Protein AF-D4BPT3-F1 (afdb_monomer_lite)

Radius of gyration: 14.04 Å; chains: 1; bounding box: 28×32×43 Å

Foldseek 3Di:
DDPVCVQQFDDPVQVVLVQLVQVVVCVVVVHDRDDQDRVNRSLQAAPVPGGDDDFDDDPVGHGSHHNVGHDDDPVVVVVSVVVPVVVPD

Secondary structure (DSSP, 8-state):
--GGGGGGS--HHHHHHHHHHHHHHHHHTTSPPPP--HHHHHHTB-TTT--SS---B-TTS-BSS-TTT-B--HHHHHHHHHTTGGG--

Structure (mmCIF, N/CA/C/O backbone):
data_AF-D4BPT3-F1
#
_entry.id   AF-D4BPT3-F1
#
loop_
_atom_site.group_PDB
_atom_site.id
_atom_site.type_symbol
_atom_site.label_atom_id
_atom_site.label_alt_id
_atom_site.label_comp_id
_atom_site.label_asym_id
_atom_site.label_entity_id
_atom_site.label_seq_id
_atom_site.pdbx_PDB_ins_code
_atom_site.Cartn_x
_atom_site.Cartn_y
_atom_site.Cartn_z
_atom_site.occupancy
_atom_site.B_iso_or_equiv
_atom_site.auth_seq_id
_atom_site.auth_comp_id
_atom_site.auth_asym_id
_atom_site.auth_atom_id
_atom_site.pdbx_PDB_model_num
ATOM 1 N N . MET A 1 1 ? 5.909 -17.576 4.502 1.00 58.19 1 MET A N 1
ATOM 2 C CA . MET A 1 1 ? 6.006 -16.586 3.412 1.00 58.19 1 MET A CA 1
ATOM 3 C C . MET A 1 1 ? 6.959 -17.103 2.346 1.00 58.19 1 MET A C 1
ATOM 5 O O . MET A 1 1 ? 8.033 -17.573 2.702 1.00 58.19 1 MET A O 1
ATOM 9 N N . HIS A 1 2 ? 6.565 -17.080 1.073 1.00 67.94 2 HIS A N 1
ATOM 10 C CA . HIS A 1 2 ? 7.416 -17.539 -0.027 1.00 67.94 2 HIS A CA 1
ATOM 11 C C . HIS A 1 2 ? 8.520 -16.504 -0.285 1.00 67.94 2 HIS A C 1
ATOM 13 O O . HIS A 1 2 ? 8.218 -15.329 -0.477 1.00 67.94 2 HIS A O 1
ATOM 19 N N . ARG A 1 3 ? 9.794 -16.926 -0.280 1.00 78.31 3 ARG A N 1
ATOM 20 C CA . ARG A 1 3 ? 10.963 -16.027 -0.411 1.00 78.31 3 ARG A CA 1
ATOM 21 C C . ARG A 1 3 ? 10.967 -15.183 -1.693 1.00 78.31 3 ARG A C 1
ATOM 23 O O . ARG A 1 3 ? 11.636 -14.164 -1.741 1.00 78.31 3 ARG A O 1
ATOM 30 N N . ILE A 1 4 ? 10.191 -15.588 -2.693 1.00 83.81 4 ILE A N 1
ATOM 31 C CA . ILE A 1 4 ? 10.104 -14.957 -4.014 1.00 83.81 4 ILE A CA 1
ATOM 32 C C . ILE A 1 4 ? 9.618 -13.498 -3.996 1.00 83.81 4 ILE A C 1
ATOM 34 O O . ILE A 1 4 ? 9.869 -12.780 -4.953 1.00 83.81 4 ILE A O 1
ATOM 38 N N . PHE A 1 5 ? 8.940 -13.050 -2.932 1.00 85.50 5 PHE A N 1
ATOM 39 C CA . PHE A 1 5 ? 8.401 -11.685 -2.840 1.00 85.50 5 PHE A CA 1
ATOM 40 C C . PHE A 1 5 ? 9.171 -10.775 -1.879 1.00 85.50 5 PHE A C 1
ATOM 42 O O . PHE A 1 5 ? 8.733 -9.651 -1.648 1.00 85.50 5 PHE A O 1
ATOM 49 N N . GLN A 1 6 ? 10.275 -11.239 -1.280 1.00 86.06 6 GLN A N 1
ATOM 50 C CA . GLN A 1 6 ? 10.934 -10.485 -0.206 1.00 86.06 6 GLN A CA 1
ATOM 51 C C . GLN A 1 6 ? 11.457 -9.123 -0.649 1.00 86.06 6 GLN A C 1
ATOM 53 O O . GLN A 1 6 ? 11.325 -8.172 0.112 1.00 86.06 6 GLN A O 1
ATOM 58 N N . ASP A 1 7 ? 11.961 -9.005 -1.874 1.00 86.88 7 ASP A N 1
ATOM 59 C CA . ASP A 1 7 ? 12.480 -7.728 -2.374 1.00 86.88 7 ASP A CA 1
ATOM 60 C C . ASP A 1 7 ? 11.369 -6.680 -2.555 1.00 86.88 7 ASP A C 1
ATOM 62 O O . ASP A 1 7 ? 11.636 -5.484 -2.527 1.00 86.88 7 ASP A O 1
ATOM 66 N N . CYS A 1 8 ? 10.118 -7.131 -2.702 1.00 87.81 8 CYS A N 1
ATOM 67 C CA . CYS A 1 8 ? 8.939 -6.291 -2.915 1.00 87.81 8 CYS A CA 1
ATOM 68 C C . CYS A 1 8 ? 8.098 -6.082 -1.649 1.00 87.81 8 CYS A C 1
ATOM 70 O O . CYS A 1 8 ? 7.079 -5.387 -1.702 1.00 87.81 8 CYS A O 1
ATOM 72 N N . MET A 1 9 ? 8.496 -6.699 -0.535 1.00 89.19 9 MET A N 1
ATOM 73 C CA . MET A 1 9 ? 7.864 -6.535 0.769 1.00 89.19 9 MET A CA 1
ATOM 74 C C . MET A 1 9 ? 8.263 -5.217 1.425 1.00 89.19 9 MET A C 1
ATO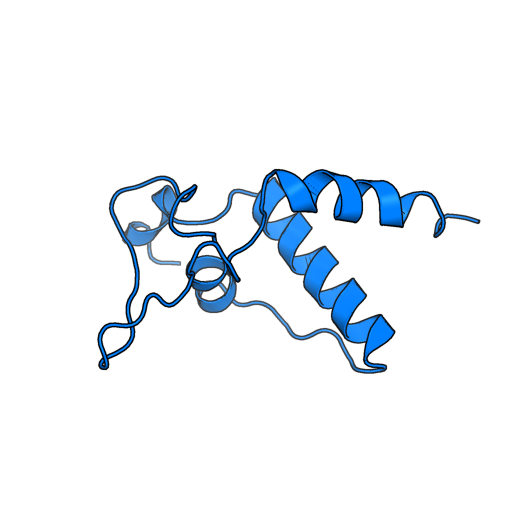M 76 O O . MET A 1 9 ? 9.404 -4.783 1.265 1.00 89.19 9 MET A O 1
ATOM 80 N N . PRO A 1 10 ? 7.381 -4.608 2.239 1.00 88.56 10 PRO A N 1
ATOM 81 C CA . PRO A 1 10 ? 7.825 -3.558 3.132 1.00 88.56 10 PRO A CA 1
ATOM 82 C C . PRO A 1 10 ? 8.793 -4.151 4.160 1.00 88.56 10 PRO A C 1
ATOM 84 O O . PRO A 1 10 ? 8.599 -5.259 4.671 1.00 88.56 10 PRO A O 1
ATOM 87 N N . ASP A 1 11 ? 9.823 -3.386 4.503 1.00 88.19 11 ASP A N 1
ATOM 88 C CA . ASP A 1 11 ? 10.706 -3.734 5.607 1.00 88.19 11 ASP A CA 1
ATOM 89 C C . ASP A 1 11 ? 9.973 -3.659 6.965 1.00 88.19 11 ASP A C 1
ATOM 91 O O . ASP A 1 11 ? 8.777 -3.357 7.076 1.00 88.19 11 ASP A O 1
ATOM 95 N N . ARG A 1 12 ? 10.701 -3.936 8.051 1.00 87.25 12 ARG A N 1
ATOM 96 C CA . ARG A 1 12 ? 10.134 -3.911 9.406 1.00 87.25 12 ARG A CA 1
ATOM 97 C C . ARG A 1 12 ? 9.548 -2.543 9.768 1.00 87.25 12 ARG A C 1
ATOM 99 O O . ARG A 1 12 ? 8.551 -2.486 10.490 1.00 87.25 12 ARG A O 1
ATOM 106 N N . TRP A 1 13 ? 10.165 -1.452 9.321 1.00 87.44 13 TRP A N 1
ATOM 107 C CA . TRP A 1 13 ? 9.689 -0.108 9.624 1.00 87.44 13 TRP A CA 1
ATOM 108 C C . TRP A 1 13 ? 8.423 0.218 8.825 1.00 87.44 13 TRP A C 1
ATOM 110 O O . TRP A 1 13 ? 7.426 0.620 9.430 1.00 87.44 13 TRP A O 1
ATOM 120 N N . GLY A 1 14 ? 8.410 -0.075 7.522 1.00 85.62 14 GLY A N 1
ATOM 121 C CA . GLY A 1 14 ? 7.243 0.057 6.651 1.00 85.62 14 GLY A CA 1
ATOM 122 C C . GLY A 1 14 ? 6.048 -0.74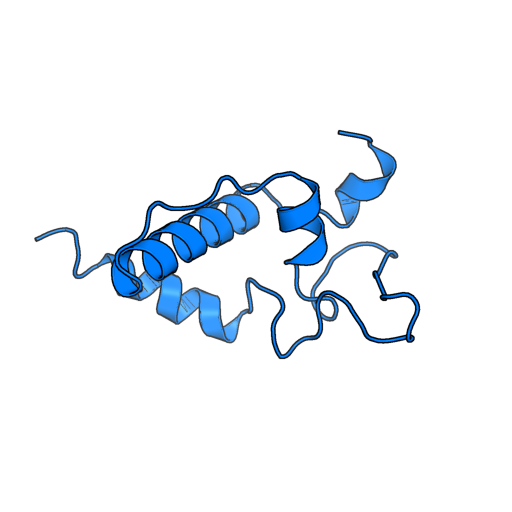7 7.161 1.00 85.62 14 GLY A C 1
ATOM 123 O O . GLY A 1 14 ? 4.960 -0.195 7.323 1.00 85.62 14 GLY A O 1
ATOM 124 N N . ARG A 1 15 ? 6.256 -2.011 7.555 1.00 89.88 15 ARG A N 1
ATOM 125 C CA . ARG A 1 15 ? 5.202 -2.839 8.162 1.00 89.88 15 ARG A CA 1
ATOM 126 C C . ARG A 1 15 ? 4.609 -2.192 9.411 1.00 89.88 15 ARG A C 1
ATOM 128 O O . ARG A 1 15 ? 3.391 -2.131 9.561 1.00 89.88 15 ARG A O 1
ATOM 135 N N . ASN A 1 16 ? 5.459 -1.708 10.315 1.00 88.38 16 ASN A N 1
ATOM 136 C CA . ASN A 1 16 ? 4.991 -1.066 11.540 1.00 88.38 16 ASN A CA 1
ATOM 137 C C . ASN A 1 16 ? 4.194 0.208 11.242 1.00 88.38 16 ASN A C 1
ATOM 139 O O . ASN A 1 16 ? 3.223 0.498 11.935 1.00 88.38 16 ASN A O 1
ATOM 143 N N . LEU A 1 17 ? 4.590 0.977 10.228 1.00 85.50 17 LEU A N 1
ATOM 144 C CA . LEU A 1 17 ? 3.865 2.174 9.817 1.00 85.50 17 LEU A CA 1
ATOM 145 C C . LEU A 1 17 ? 2.473 1.833 9.266 1.00 85.50 17 LEU A C 1
ATOM 147 O O . LEU A 1 17 ? 1.506 2.506 9.607 1.00 85.50 17 LEU A O 1
ATOM 151 N N . MET A 1 18 ? 2.353 0.754 8.494 1.00 87.56 18 MET A N 1
ATOM 152 C CA . MET A 1 18 ? 1.076 0.284 7.944 1.00 87.56 18 MET A CA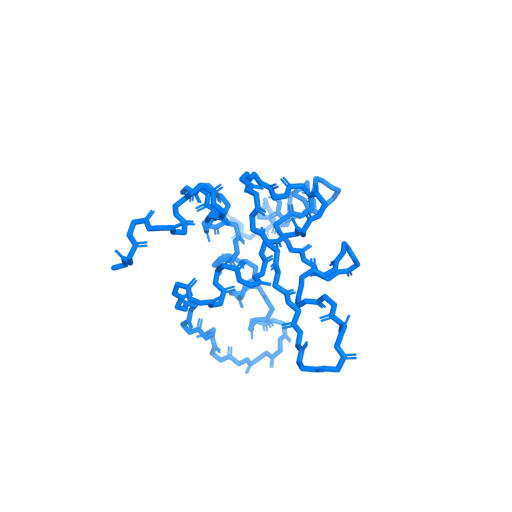 1
ATOM 153 C C . MET A 1 18 ? 0.142 -0.274 9.022 1.00 87.56 18 MET A C 1
ATOM 155 O O . MET A 1 18 ? -1.049 0.018 9.019 1.00 87.56 18 MET A O 1
ATOM 159 N N . LEU A 1 19 ? 0.673 -1.024 9.992 1.00 89.31 19 LEU A N 1
ATOM 160 C CA . LEU A 1 19 ? -0.115 -1.484 11.140 1.00 89.31 19 LEU A CA 1
ATOM 161 C C . LEU A 1 19 ? -0.636 -0.304 11.968 1.00 89.31 19 LEU A C 1
ATOM 163 O O . LEU A 1 19 ? -1.794 -0.290 12.373 1.00 89.31 19 LEU A O 1
ATOM 167 N N . ARG A 1 20 ? 0.203 0.713 12.196 1.00 86.38 20 ARG A N 1
ATOM 168 C CA . ARG A 1 20 ? -0.228 1.939 12.883 1.00 86.38 20 ARG A CA 1
ATOM 169 C C . ARG A 1 20 ? -1.292 2.689 12.098 1.00 86.38 20 ARG A C 1
ATOM 171 O O . ARG A 1 20 ? -2.244 3.159 12.707 1.00 86.38 20 ARG A O 1
ATOM 178 N N . ALA A 1 21 ? -1.134 2.776 10.780 1.00 84.81 21 ALA A N 1
ATOM 179 C CA . ALA A 1 21 ? -2.118 3.390 9.905 1.00 84.81 21 ALA A CA 1
ATOM 180 C C . ALA A 1 21 ? -3.494 2.746 10.071 1.00 84.81 21 ALA A C 1
ATOM 182 O O . ALA A 1 21 ? -4.450 3.430 10.405 1.00 84.81 21 ALA A O 1
ATOM 183 N N . GLU A 1 22 ? -3.551 1.422 9.970 1.00 90.25 22 GLU A N 1
ATOM 184 C CA . GLU A 1 22 ? -4.778 0.656 10.169 1.00 90.25 22 GLU A CA 1
ATOM 185 C C . GLU A 1 22 ? -5.389 0.878 11.563 1.00 90.25 22 GLU A C 1
ATOM 187 O O . GLU A 1 22 ? -6.602 1.011 11.691 1.00 90.25 22 GLU A O 1
ATOM 192 N N . HIS A 1 23 ? -4.571 0.968 12.616 1.00 89.31 23 HIS A N 1
ATOM 193 C CA . HIS A 1 23 ? -5.063 1.290 13.958 1.00 89.31 23 HIS A CA 1
ATOM 194 C C . HIS A 1 23 ? -5.646 2.703 14.068 1.00 89.31 23 HIS A C 1
ATOM 196 O O . HIS A 1 23 ? -6.622 2.895 14.793 1.00 89.31 23 HIS A O 1
ATOM 202 N N . GLN A 1 24 ? -5.046 3.687 13.398 1.00 85.81 24 GLN A N 1
ATOM 203 C CA . GLN A 1 24 ? -5.551 5.061 13.370 1.00 85.81 24 GLN A CA 1
ATOM 204 C C . GLN A 1 24 ? -6.878 5.129 12.614 1.00 85.81 24 GLN A C 1
ATOM 206 O O . GLN A 1 24 ? -7.853 5.647 13.156 1.00 85.81 24 GLN A O 1
ATOM 211 N N . ASP A 1 25 ? -6.925 4.538 11.421 1.00 85.88 25 ASP A N 1
ATOM 212 C CA . ASP A 1 25 ? -8.113 4.510 10.568 1.00 85.88 25 ASP A CA 1
ATOM 213 C C . ASP A 1 25 ? -9.260 3.759 11.273 1.00 85.88 25 ASP A C 1
ATOM 215 O O . ASP A 1 25 ? -10.394 4.222 11.325 1.00 85.88 25 ASP A O 1
ATOM 219 N N . ALA A 1 26 ? -8.965 2.644 11.947 1.00 91.69 26 ALA A N 1
ATOM 220 C CA . ALA A 1 26 ? -9.963 1.919 12.728 1.00 91.69 26 ALA A CA 1
ATOM 221 C C . ALA A 1 26 ? -10.525 2.737 13.902 1.00 91.69 26 ALA A C 1
ATOM 223 O O . ALA A 1 26 ? -11.719 2.661 14.194 1.00 91.69 26 ALA A O 1
ATOM 224 N N . ARG A 1 27 ? -9.682 3.534 14.573 1.00 90.44 27 ARG A N 1
ATOM 225 C CA . ARG A 1 27 ? -10.120 4.423 15.658 1.00 90.44 27 ARG A CA 1
ATOM 226 C C . ARG A 1 27 ? -11.026 5.538 15.143 1.00 90.44 27 ARG A C 1
ATOM 228 O O . ARG A 1 27 ? -12.065 5.768 15.753 1.00 90.44 27 ARG A O 1
ATOM 235 N N . SER A 1 28 ? -10.659 6.213 14.051 1.00 89.50 28 SER A N 1
ATOM 236 C CA . SER A 1 28 ? -11.489 7.284 13.475 1.00 89.50 28 SER A CA 1
ATOM 237 C C . SER A 1 28 ? -12.833 6.747 12.972 1.00 89.50 28 SER A C 1
ATOM 239 O O . SER A 1 28 ? -13.873 7.377 13.163 1.00 89.50 28 SER A O 1
ATOM 241 N N . GLU A 1 29 ? -12.834 5.533 12.424 1.00 94.69 29 GLU A N 1
ATOM 242 C CA . GLU A 1 29 ? -14.024 4.838 11.931 1.00 94.69 29 GL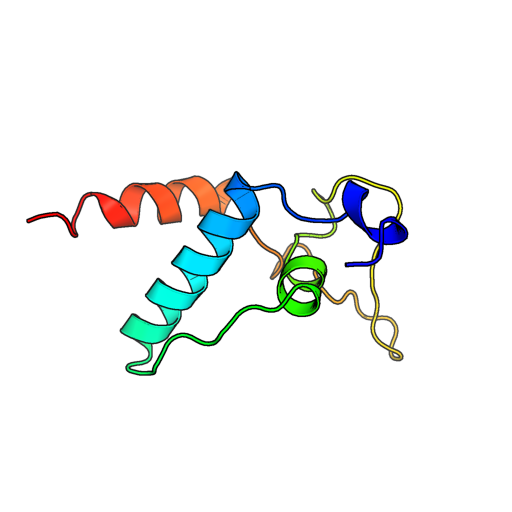U A CA 1
ATOM 243 C C . GLU A 1 29 ? -14.805 4.082 13.026 1.00 94.69 29 GLU A C 1
ATOM 245 O O . GLU A 1 29 ? -15.799 3.426 12.723 1.00 94.69 29 GLU A O 1
ATOM 250 N N . HIS A 1 30 ? -14.397 4.169 14.300 1.00 95.31 30 HIS A N 1
ATOM 251 C CA . HIS A 1 30 ? -15.037 3.486 15.438 1.00 95.31 30 HIS A CA 1
ATOM 252 C C . HIS A 1 30 ? -15.198 1.966 15.246 1.00 95.31 30 HIS A C 1
ATOM 254 O O . HIS A 1 30 ? -16.179 1.358 15.681 1.00 95.31 30 HIS A O 1
ATOM 260 N N . ARG A 1 31 ? -14.210 1.333 14.611 1.00 96.94 31 ARG A N 1
ATOM 261 C CA . ARG A 1 31 ? -14.170 -0.110 14.354 1.00 96.94 31 ARG A CA 1
ATOM 262 C C . ARG A 1 31 ? -12.944 -0.760 14.985 1.00 96.94 31 ARG A C 1
ATOM 264 O O . ARG A 1 31 ? -11.988 -0.108 15.399 1.00 96.94 31 ARG A O 1
ATOM 271 N N . THR A 1 32 ? -12.947 -2.087 15.046 1.00 95.25 32 THR A N 1
ATOM 272 C CA . THR A 1 32 ? -11.744 -2.845 15.404 1.00 95.25 32 THR A CA 1
ATOM 273 C C . THR A 1 32 ? -10.747 -2.813 14.243 1.00 95.25 32 THR A C 1
ATOM 275 O O . THR A 1 32 ? -11.133 -2.945 13.078 1.00 95.25 32 THR A O 1
ATOM 278 N N . ALA A 1 33 ? -9.463 -2.638 14.560 1.00 93.25 33 ALA A N 1
ATOM 279 C CA . ALA A 1 33 ? -8.388 -2.710 13.574 1.00 93.25 33 ALA A CA 1
ATOM 280 C C . ALA A 1 33 ? -8.337 -4.103 12.941 1.00 93.25 33 ALA A C 1
ATOM 282 O O . ALA A 1 33 ? -8.392 -5.117 13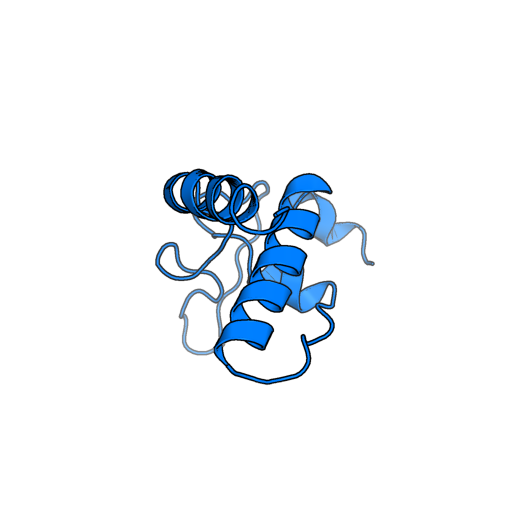.645 1.00 93.25 33 ALA A O 1
ATOM 283 N N . ARG A 1 34 ? -8.236 -4.158 11.612 1.00 94.06 34 ARG A N 1
ATOM 284 C CA . ARG A 1 34 ? -8.138 -5.429 10.895 1.00 94.06 34 ARG A CA 1
ATOM 285 C C . ARG A 1 34 ? -6.735 -6.011 11.046 1.00 94.06 34 ARG A C 1
ATOM 287 O O . ARG A 1 34 ? -5.748 -5.292 11.191 1.00 94.06 34 ARG A O 1
ATOM 294 N N . THR A 1 35 ? -6.635 -7.333 10.963 1.00 93.50 35 THR A N 1
ATOM 295 C CA . THR A 1 35 ? -5.326 -7.987 10.861 1.00 93.50 35 THR A CA 1
ATOM 296 C C . THR A 1 35 ? -4.799 -7.811 9.440 1.00 93.50 35 THR A C 1
ATOM 298 O O . THR A 1 35 ? -5.472 -8.213 8.496 1.00 93.50 35 THR A O 1
ATOM 301 N N . LEU A 1 36 ? -3.610 -7.222 9.288 1.00 91.69 36 LEU A N 1
ATOM 302 C CA . LEU A 1 36 ? -2.923 -7.142 7.996 1.00 91.69 36 LEU A CA 1
ATOM 303 C C . LEU A 1 36 ? -2.112 -8.419 7.766 1.00 91.69 36 LEU A C 1
ATOM 305 O O . LEU A 1 36 ? -1.148 -8.691 8.491 1.00 91.69 36 LEU A O 1
ATOM 309 N N . PHE A 1 37 ? -2.491 -9.197 6.756 1.00 91.88 37 PHE A N 1
ATOM 310 C CA . PHE A 1 37 ? -1.736 -10.366 6.323 1.00 91.88 37 PHE A CA 1
ATOM 311 C C . PHE A 1 37 ? -0.617 -9.970 5.348 1.00 91.88 37 PHE A C 1
ATOM 313 O O . PHE A 1 37 ? -0.540 -8.842 4.868 1.00 91.88 37 PHE A O 1
ATOM 320 N N . GLU A 1 38 ? 0.269 -10.914 5.021 1.00 89.69 38 GLU A N 1
ATOM 321 C CA . GLU A 1 38 ? 1.385 -10.665 4.092 1.00 89.69 38 GLU A CA 1
ATOM 322 C C . GLU A 1 38 ? 0.922 -10.159 2.717 1.00 89.69 38 GLU A C 1
ATOM 324 O O . GLU A 1 38 ? 1.597 -9.336 2.107 1.00 89.69 38 GLU A O 1
ATOM 329 N N . GLY A 1 39 ? -0.238 -10.620 2.235 1.00 88.88 39 GLY A N 1
ATOM 330 C CA . GLY A 1 39 ? -0.830 -10.132 0.987 1.00 88.88 39 GLY A CA 1
ATOM 331 C C . GLY A 1 39 ? -1.263 -8.669 1.078 1.00 88.88 39 GLY A C 1
ATOM 332 O O . GLY A 1 39 ? -0.930 -7.889 0.191 1.00 88.88 39 GLY A O 1
ATOM 333 N N . ASP A 1 40 ? -1.922 -8.275 2.175 1.00 89.19 40 ASP A N 1
ATOM 334 C CA . ASP A 1 40 ? -2.294 -6.875 2.416 1.00 89.19 40 ASP A CA 1
ATOM 335 C C . ASP A 1 40 ? -1.061 -5.977 2.416 1.00 89.19 40 ASP A C 1
ATOM 337 O O . ASP A 1 40 ? -1.060 -4.907 1.815 1.00 89.19 40 ASP A O 1
ATOM 341 N N . LEU A 1 41 ? 0.008 -6.431 3.070 1.00 87.62 41 LEU A N 1
ATOM 342 C CA . LEU A 1 41 ? 1.253 -5.684 3.155 1.00 87.62 41 LEU A CA 1
ATOM 343 C C . LEU A 1 41 ? 1.950 -5.592 1.801 1.00 87.62 41 LEU A C 1
ATOM 345 O O . LEU A 1 41 ? 2.414 -4.513 1.45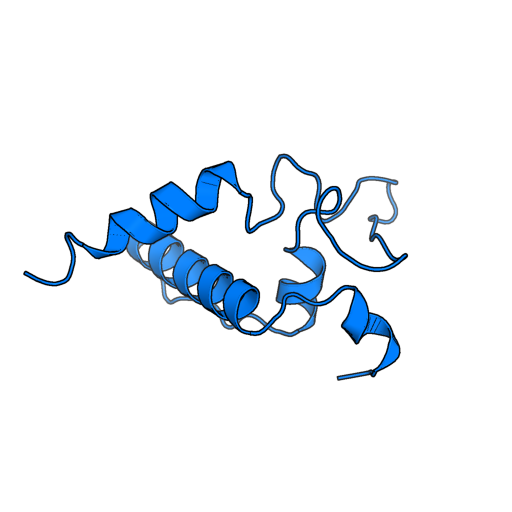7 1.00 87.62 41 LEU A O 1
ATOM 349 N N . LEU A 1 42 ? 1.968 -6.668 1.007 1.00 88.38 42 LEU A N 1
ATOM 350 C CA . LEU A 1 42 ? 2.491 -6.636 -0.361 1.00 88.38 42 LEU A CA 1
ATOM 351 C C . LEU A 1 42 ? 1.763 -5.596 -1.203 1.00 88.38 42 LEU A C 1
ATOM 353 O O . LEU A 1 42 ? 2.398 -4.751 -1.826 1.00 88.38 42 LEU A O 1
ATOM 357 N N . LEU A 1 43 ? 0.436 -5.673 -1.222 1.00 87.69 43 LEU A N 1
ATOM 358 C CA . LEU A 1 43 ? -0.413 -4.889 -2.113 1.00 87.69 43 LEU A CA 1
ATOM 359 C C . LEU A 1 43 ? -0.605 -3.450 -1.643 1.00 87.69 43 LEU A C 1
ATOM 361 O O . LEU A 1 43 ? -1.094 -2.627 -2.396 1.00 87.69 43 LEU A O 1
ATOM 365 N N . SER A 1 44 ? -0.203 -3.129 -0.419 1.00 84.69 44 SER A N 1
ATOM 366 C CA . SER A 1 44 ? -0.315 -1.771 0.105 1.00 84.69 44 SER A CA 1
ATOM 367 C C . SER A 1 44 ? 0.987 -0.973 -0.026 1.00 84.69 44 SER A C 1
ATOM 369 O O . SER A 1 44 ? 0.978 0.205 0.322 1.00 84.69 44 SER A O 1
ATOM 371 N N . VAL A 1 45 ? 2.094 -1.564 -0.511 1.00 85.44 45 VAL A N 1
ATOM 372 C CA . VAL A 1 45 ? 3.324 -0.808 -0.823 1.00 85.44 45 VAL A CA 1
ATOM 373 C C . VAL A 1 45 ? 3.147 -0.026 -2.119 1.00 85.44 45 VAL A C 1
ATOM 375 O O . VAL A 1 45 ? 2.812 -0.613 -3.138 1.00 85.44 45 VAL A O 1
ATOM 378 N N . ASN A 1 46 ? 3.417 1.275 -2.089 1.00 83.88 46 ASN A N 1
ATOM 379 C CA . ASN A 1 46 ? 3.385 2.149 -3.260 1.00 83.88 46 ASN A CA 1
ATOM 380 C C . ASN A 1 46 ? 4.261 1.608 -4.402 1.00 83.88 46 ASN A C 1
ATOM 382 O O . ASN A 1 46 ? 5.461 1.414 -4.226 1.00 83.88 46 ASN A O 1
ATOM 386 N N . ASP A 1 47 ? 3.668 1.402 -5.577 1.00 82.25 47 ASP A N 1
ATOM 387 C CA . ASP A 1 47 ? 4.351 0.796 -6.716 1.00 82.25 47 ASP A CA 1
ATOM 388 C C . ASP A 1 47 ? 5.450 1.681 -7.341 1.00 82.25 47 ASP A C 1
ATOM 390 O O . ASP A 1 47 ? 6.407 1.146 -7.897 1.00 82.25 47 ASP A O 1
ATOM 394 N N . GLU A 1 48 ? 5.419 3.007 -7.231 1.00 77.12 48 GLU A N 1
ATOM 395 C CA . GLU A 1 48 ? 6.533 3.842 -7.716 1.00 77.12 48 GLU A CA 1
ATOM 396 C C . GLU A 1 48 ? 7.774 3.707 -6.829 1.00 77.12 48 GLU A C 1
ATOM 398 O O . GLU A 1 48 ? 8.890 3.614 -7.339 1.00 77.12 48 GLU A O 1
ATOM 403 N N . THR A 1 49 ? 7.592 3.652 -5.508 1.00 75.50 49 THR A N 1
ATOM 404 C CA . THR A 1 49 ? 8.708 3.606 -4.548 1.00 75.50 49 THR A CA 1
ATOM 405 C C . THR A 1 49 ? 9.076 2.191 -4.096 1.00 75.50 49 THR A C 1
ATOM 407 O O . THR A 1 49 ? 10.078 2.001 -3.400 1.00 75.50 49 THR A O 1
ATOM 410 N N . ARG A 1 50 ? 8.305 1.177 -4.511 1.00 84.12 50 ARG A N 1
ATOM 411 C CA . ARG A 1 50 ? 8.549 -0.238 -4.209 1.00 84.12 50 ARG A CA 1
ATOM 412 C C . ARG A 1 50 ? 9.896 -0.707 -4.765 1.00 84.12 50 ARG A C 1
ATOM 414 O O . ARG A 1 50 ? 10.167 -0.612 -5.964 1.00 84.12 50 ARG A O 1
ATOM 421 N N . GLN A 1 51 ? 10.695 -1.320 -3.899 1.00 82.38 51 GLN A N 1
ATOM 422 C CA . GLN A 1 51 ? 11.918 -2.022 -4.285 1.00 82.38 51 GLN A CA 1
ATOM 423 C C . GLN A 1 51 ? 11.617 -3.372 -4.970 1.00 82.38 51 GLN A C 1
ATOM 425 O O . GLN A 1 51 ? 10.559 -3.976 -4.794 1.00 82.38 51 GLN A O 1
ATOM 430 N N . GLY A 1 52 ? 12.545 -3.846 -5.799 1.00 84.94 52 GLY A N 1
ATOM 431 C CA . GLY A 1 52 ? 12.377 -5.077 -6.577 1.00 84.94 52 GLY A CA 1
ATOM 432 C C . GLY A 1 52 ? 11.561 -4.906 -7.867 1.00 84.94 52 GLY A C 1
ATOM 433 O O . GLY A 1 52 ? 11.032 -3.836 -8.173 1.00 84.94 52 GLY A O 1
ATOM 434 N N . ALA A 1 53 ? 11.491 -5.980 -8.656 1.00 84.81 53 ALA A N 1
ATOM 435 C CA . ALA A 1 53 ? 11.036 -5.945 -10.052 1.00 84.81 53 ALA A CA 1
ATOM 436 C C . ALA A 1 53 ? 9.555 -6.313 -10.262 1.00 84.81 53 ALA A C 1
ATOM 438 O O . ALA A 1 53 ? 9.097 -6.361 -11.402 1.00 84.81 53 ALA A O 1
ATOM 439 N N . LEU A 1 54 ? 8.806 -6.601 -9.192 1.00 85.75 54 LEU A N 1
ATOM 440 C CA . LEU A 1 54 ? 7.404 -7.010 -9.291 1.00 85.75 54 LEU A CA 1
ATOM 441 C C . LEU A 1 54 ? 6.462 -5.859 -8.965 1.00 85.75 54 LEU A C 1
ATOM 443 O O . LEU A 1 54 ? 6.733 -5.036 -8.091 1.00 85.75 54 LEU A O 1
ATOM 447 N N . ARG A 1 55 ? 5.345 -5.842 -9.681 1.00 85.69 55 ARG A N 1
ATOM 448 C CA . ARG A 1 55 ? 4.220 -4.919 -9.564 1.00 85.69 55 ARG A CA 1
ATOM 449 C C . ARG A 1 55 ? 2.955 -5.726 -9.830 1.00 85.69 55 ARG A C 1
ATOM 451 O O . ARG A 1 55 ? 3.020 -6.742 -10.529 1.00 85.69 55 ARG A O 1
ATOM 458 N N . PHE A 1 56 ? 1.844 -5.332 -9.224 1.00 85.94 56 PHE A N 1
ATOM 459 C CA . PHE A 1 56 ? 0.627 -6.136 -9.246 1.00 85.94 56 PHE A CA 1
ATOM 460 C C . PHE A 1 56 ? -0.504 -5.345 -9.879 1.00 85.94 56 PHE A C 1
ATOM 462 O O . PHE A 1 56 ? -0.743 -4.197 -9.513 1.00 85.94 56 PHE A O 1
ATOM 469 N N . TRP A 1 57 ? -1.209 -5.993 -10.797 1.00 90.44 57 TRP A N 1
ATOM 470 C CA . TRP A 1 57 ? -2.375 -5.447 -11.473 1.00 90.44 57 TRP A CA 1
ATOM 471 C C . TRP A 1 57 ? -3.566 -6.376 -11.270 1.00 90.44 57 TRP A C 1
ATOM 473 O O . TRP A 1 57 ? -3.388 -7.585 -11.086 1.00 90.44 57 TRP A O 1
ATOM 483 N N . ASN A 1 58 ? -4.772 -5.816 -11.276 1.00 89.56 58 ASN A N 1
ATOM 484 C CA . ASN A 1 58 ? -5.988 -6.614 -11.381 1.00 89.56 58 ASN A CA 1
ATOM 485 C C . ASN A 1 58 ? -6.129 -7.181 -12.810 1.00 89.56 58 ASN A C 1
ATOM 487 O O . ASN A 1 58 ? -5.346 -6.880 -13.714 1.00 89.56 58 ASN A O 1
ATOM 491 N N . ASN A 1 59 ? -7.152 -8.007 -13.021 1.00 92.25 59 ASN A N 1
ATOM 492 C CA . ASN A 1 59 ? -7.433 -8.586 -14.338 1.00 92.25 59 ASN A CA 1
ATOM 493 C C . ASN A 1 59 ? -7.866 -7.540 -15.378 1.00 92.25 59 ASN A C 1
ATOM 495 O O . ASN A 1 59 ? -7.797 -7.816 -16.574 1.00 92.25 59 ASN A O 1
ATOM 499 N N . ASP A 1 60 ? -8.295 -6.365 -14.922 1.00 92.50 60 ASP A N 1
ATOM 500 C CA . ASP A 1 60 ? -8.753 -5.256 -15.757 1.00 92.50 60 ASP A CA 1
ATOM 501 C C . ASP A 1 60 ? -7.590 -4.347 -16.205 1.00 92.50 60 ASP A C 1
ATOM 503 O O . ASP A 1 60 ? -7.768 -3.485 -17.063 1.00 92.50 60 ASP A O 1
ATOM 507 N N . GLY A 1 61 ? -6.375 -4.584 -15.693 1.00 88.62 61 GLY A N 1
ATOM 508 C CA . GLY A 1 61 ? -5.165 -3.836 -16.035 1.00 88.62 61 GLY A CA 1
ATOM 509 C C . GLY A 1 61 ? -4.869 -2.641 -15.124 1.00 88.62 61 GLY A C 1
ATOM 510 O O . GLY A 1 61 ? -3.924 -1.901 -15.399 1.00 88.62 61 GLY A O 1
ATOM 511 N N . ASP A 1 62 ? -5.607 -2.463 -14.030 1.00 88.12 62 ASP A N 1
ATOM 512 C CA . ASP A 1 62 ? -5.355 -1.414 -13.042 1.00 88.12 62 ASP A CA 1
ATOM 513 C C . ASP A 1 62 ? -4.293 -1.850 -12.036 1.00 88.12 62 ASP A C 1
ATOM 515 O O . ASP A 1 62 ? -4.297 -2.984 -11.549 1.00 88.12 62 ASP A O 1
ATOM 519 N N . ALA A 1 63 ? -3.391 -0.932 -11.686 1.00 84.75 63 ALA A N 1
ATOM 520 C CA . ALA A 1 63 ? -2.410 -1.175 -10.636 1.00 84.75 63 ALA A CA 1
ATOM 521 C C . ALA A 1 63 ? -3.115 -1.364 -9.286 1.00 84.75 63 ALA A C 1
ATOM 523 O O . ALA A 1 63 ? -4.017 -0.605 -8.934 1.00 84.75 63 ALA A O 1
ATOM 524 N N . LEU A 1 64 ? -2.679 -2.357 -8.508 1.00 83.31 64 LEU A N 1
ATOM 525 C CA . LEU A 1 64 ? -3.241 -2.632 -7.183 1.00 83.31 64 LEU A CA 1
ATOM 526 C C . LEU A 1 64 ? -2.704 -1.685 -6.101 1.00 83.31 64 LEU A C 1
ATOM 528 O O . LEU A 1 64 ? -3.365 -1.510 -5.080 1.00 83.31 64 LEU A O 1
ATOM 532 N N . ALA A 1 65 ? -1.538 -1.064 -6.315 1.00 81.31 65 ALA A N 1
ATOM 533 C CA . ALA A 1 65 ? -0.941 -0.113 -5.378 1.00 81.31 65 ALA A CA 1
ATOM 534 C C . ALA A 1 65 ? -0.474 1.181 -6.075 1.00 81.31 65 ALA A C 1
ATOM 536 O O . ALA A 1 65 ? 0.704 1.551 -5.983 1.00 81.31 65 ALA A O 1
ATOM 537 N N . PRO A 1 66 ? -1.381 1.894 -6.773 1.00 75.69 66 PRO A N 1
ATOM 538 C CA . PRO A 1 66 ? -1.025 3.104 -7.501 1.00 75.69 66 PRO A CA 1
ATOM 539 C C . PRO A 1 66 ? -0.514 4.169 -6.531 1.00 75.69 66 PRO A C 1
ATOM 541 O O . PRO A 1 66 ? -0.870 4.181 -5.348 1.00 75.69 66 PRO A O 1
ATOM 544 N N . SER A 1 67 ? 0.296 5.106 -7.018 1.00 68.19 67 SER A N 1
ATOM 545 C CA . SER A 1 67 ? 0.939 6.094 -6.145 1.00 68.19 67 SER A CA 1
ATOM 546 C C . SER A 1 67 ? -0.007 6.988 -5.358 1.00 68.19 67 SER A C 1
ATOM 548 O O . SER A 1 67 ? 0.346 7.499 -4.293 1.00 68.19 67 SER A O 1
ATOM 550 N N . GLU A 1 68 ? -1.234 7.124 -5.844 1.00 66.62 68 GLU A N 1
ATOM 551 C CA . GLU A 1 68 ? -2.308 7.853 -5.187 1.00 66.62 68 GLU A CA 1
ATOM 552 C C . GLU A 1 68 ? -2.939 7.118 -4.007 1.00 66.62 68 GLU A C 1
ATOM 554 O O . GLU A 1 68 ? -3.728 7.730 -3.286 1.00 66.62 68 GLU A O 1
ATOM 559 N N . THR A 1 69 ? -2.611 5.845 -3.763 1.00 65.44 69 THR A N 1
ATOM 560 C CA . THR A 1 69 ? -3.252 5.033 -2.710 1.00 65.44 69 THR A CA 1
ATOM 561 C C . THR A 1 69 ? -2.273 4.137 -1.950 1.00 65.44 69 THR A C 1
ATOM 563 O O . THR A 1 69 ? -2.459 3.926 -0.754 1.00 65.44 69 THR A O 1
ATOM 566 N N . GLY A 1 70 ? -1.182 3.694 -2.579 1.00 62.44 70 GLY A N 1
ATOM 567 C CA . GLY A 1 70 ? -0.138 2.908 -1.926 1.00 62.44 70 GLY A CA 1
ATOM 568 C C . GLY A 1 70 ? 0.576 3.684 -0.812 1.00 62.44 70 GLY A C 1
ATOM 569 O O . GLY A 1 70 ? 0.842 4.887 -0.924 1.00 62.44 70 GLY A O 1
ATOM 570 N N . GLY A 1 71 ? 0.882 2.994 0.285 1.00 68.00 71 GLY A N 1
ATOM 571 C CA . GLY A 1 71 ? 1.674 3.494 1.406 1.00 68.00 71 GLY A CA 1
ATOM 572 C C . GLY A 1 71 ? 3.055 2.826 1.493 1.00 68.00 71 GLY A C 1
ATOM 573 O O . GLY A 1 71 ? 3.397 1.994 0.668 1.00 68.00 71 GLY A O 1
ATOM 574 N N . PRO A 1 72 ? 3.875 3.171 2.493 1.00 59.06 72 PRO A N 1
ATOM 575 C CA . PRO A 1 72 ? 3.938 4.501 3.068 1.00 59.06 72 PRO A CA 1
ATOM 576 C C . PRO A 1 72 ? 4.548 5.482 2.054 1.00 59.06 72 PRO A C 1
ATOM 578 O O . PRO A 1 72 ? 5.628 5.251 1.519 1.00 59.06 72 PRO A O 1
ATOM 581 N N . ARG A 1 73 ? 3.854 6.592 1.786 1.00 59.41 73 ARG A N 1
ATOM 582 C CA . ARG A 1 73 ? 4.404 7.675 0.958 1.00 59.41 73 ARG A CA 1
ATOM 583 C C . ARG A 1 73 ? 5.355 8.514 1.788 1.00 59.41 73 ARG A C 1
ATOM 585 O O . ARG A 1 73 ? 5.030 8.824 2.932 1.00 59.41 73 ARG A O 1
ATOM 592 N N . GLU A 1 74 ? 6.449 8.971 1.193 1.00 50.72 74 GLU A N 1
ATOM 593 C CA . GLU A 1 74 ? 7.397 9.897 1.832 1.00 50.72 74 GLU A CA 1
ATOM 594 C C . GLU A 1 74 ? 6.695 11.140 2.407 1.00 50.72 74 GLU A C 1
ATOM 596 O O . GLU A 1 74 ? 6.942 11.534 3.545 1.00 50.72 74 GLU A O 1
ATOM 601 N N . VAL A 1 75 ? 5.701 11.667 1.684 1.00 48.91 75 VAL A N 1
ATOM 602 C CA . VAL A 1 75 ? 4.910 12.840 2.093 1.00 48.91 75 VAL A CA 1
ATOM 603 C C . VAL A 1 75 ? 3.946 12.540 3.257 1.00 48.91 75 VAL A C 1
ATOM 605 O O . VAL A 1 75 ? 3.642 13.420 4.057 1.00 48.91 75 VAL A O 1
ATOM 608 N N . THR A 1 76 ? 3.486 11.294 3.407 1.00 54.72 76 THR A N 1
ATOM 609 C CA . THR A 1 76 ? 2.560 10.877 4.482 1.00 54.72 76 THR A CA 1
ATOM 610 C C . THR A 1 76 ? 3.295 10.311 5.702 1.00 54.72 76 THR A C 1
ATOM 612 O O . THR A 1 76 ? 2.719 10.213 6.783 1.00 54.72 76 THR A O 1
ATOM 615 N N . ILE A 1 77 ? 4.574 9.946 5.559 1.00 60.41 77 ILE A N 1
ATOM 616 C CA . ILE A 1 77 ? 5.407 9.469 6.669 1.00 60.41 77 ILE A CA 1
ATOM 617 C C . ILE A 1 77 ? 5.463 10.528 7.769 1.00 60.41 77 ILE A C 1
ATOM 619 O O . ILE A 1 77 ? 5.222 10.209 8.929 1.00 60.41 77 ILE A O 1
ATOM 623 N N . GLN A 1 78 ? 5.702 11.791 7.407 1.00 58.59 78 GLN A N 1
ATOM 624 C CA . GLN A 1 78 ? 5.801 12.875 8.381 1.00 58.59 78 GLN A CA 1
ATOM 625 C C . GLN A 1 78 ? 4.486 13.072 9.143 1.00 58.59 78 GLN A C 1
ATOM 627 O O . GLN A 1 78 ? 4.503 13.079 10.370 1.00 58.59 78 GLN A O 1
ATOM 632 N N . SER A 1 79 ? 3.335 13.156 8.470 1.00 60.78 79 SER A N 1
ATOM 633 C CA . SER A 1 79 ? 2.052 13.347 9.165 1.00 60.78 79 SER A CA 1
ATOM 634 C C . SER A 1 79 ? 1.698 12.174 10.085 1.00 60.78 79 SER A C 1
ATOM 636 O O . SER A 1 79 ? 1.208 12.396 11.188 1.00 60.78 79 SER A O 1
ATOM 638 N N . ARG A 1 80 ? 2.017 10.937 9.681 1.00 62.12 80 ARG A N 1
ATOM 639 C CA . ARG A 1 80 ? 1.805 9.733 10.505 1.00 62.12 80 ARG A CA 1
ATOM 640 C C . ARG A 1 80 ? 2.797 9.595 11.665 1.00 62.12 80 ARG A C 1
ATOM 642 O O . ARG A 1 80 ? 2.482 8.914 12.641 1.00 62.12 80 ARG A O 1
ATOM 649 N N . ILE A 1 81 ? 3.985 10.200 11.569 1.00 62.91 81 ILE A N 1
ATOM 650 C CA . ILE A 1 81 ? 4.931 10.307 12.689 1.00 62.91 81 ILE A CA 1
ATOM 651 C C . ILE A 1 81 ? 4.422 11.348 13.694 1.00 62.91 81 ILE A C 1
ATOM 653 O O . ILE A 1 81 ? 4.297 11.013 14.867 1.00 62.91 81 ILE A O 1
ATOM 657 N N . HIS A 1 82 ? 4.070 12.557 13.240 1.00 59.75 82 HIS A N 1
ATOM 658 C CA . HIS A 1 82 ? 3.693 13.681 14.111 1.00 59.75 82 HIS A CA 1
ATOM 659 C C . HIS A 1 82 ? 2.325 13.517 14.784 1.00 59.75 82 HIS A C 1
ATOM 661 O O . HIS A 1 82 ? 2.145 13.978 15.906 1.00 59.75 82 HIS A O 1
ATOM 667 N N . SER A 1 83 ? 1.377 12.795 14.175 1.00 55.91 83 SER A N 1
ATOM 668 C CA . SER A 1 83 ? 0.097 12.462 14.824 1.00 55.91 83 SER A CA 1
ATOM 669 C C . SER A 1 83 ? 0.245 11.620 16.107 1.00 55.91 83 SER A C 1
ATOM 671 O O . SER A 1 83 ? -0.752 11.361 16.776 1.00 55.91 83 SER A O 1
ATOM 673 N N . ASN A 1 84 ? 1.452 11.131 16.431 1.00 51.75 84 ASN A N 1
ATOM 674 C CA . ASN A 1 84 ? 1.727 10.406 17.677 1.00 51.75 84 ASN A CA 1
ATOM 675 C C . ASN A 1 84 ? 2.015 11.313 18.877 1.00 51.75 84 ASN A C 1
ATOM 677 O O . ASN A 1 84 ? 1.743 10.884 19.997 1.00 51.75 84 ASN A O 1
ATOM 681 N N . ASP A 1 85 ? 2.566 12.514 18.684 1.00 50.44 85 ASP A N 1
ATOM 682 C CA . ASP A 1 85 ? 3.047 13.314 19.822 1.00 50.44 85 ASP A CA 1
ATOM 683 C C . ASP A 1 85 ? 1.891 13.873 20.671 1.00 50.44 85 ASP A C 1
ATOM 685 O O . ASP A 1 85 ? 2.053 14.114 21.864 1.00 50.44 85 ASP A O 1
ATOM 689 N N . GLU A 1 86 ? 0.687 13.977 20.102 1.00 47.22 86 GLU A N 1
ATOM 690 C CA . GLU A 1 86 ? -0.516 14.433 20.814 1.00 47.22 86 GLU A CA 1
ATOM 691 C C . GLU A 1 86 ? -1.268 13.317 21.567 1.00 47.22 86 GLU A C 1
ATOM 693 O O . GLU A 1 86 ? -2.246 13.601 22.251 1.00 47.22 86 GLU A O 1
ATOM 698 N N . GLN A 1 87 ? -0.846 12.048 21.467 1.00 49.38 87 GLN A N 1
ATOM 699 C CA . GLN A 1 87 ? -1.539 10.903 22.096 1.00 49.38 87 GLN A CA 1
ATOM 700 C C . GLN A 1 87 ? -0.817 10.326 23.330 1.00 49.38 87 GLN A C 1
ATOM 702 O O . GLN A 1 87 ? -1.201 9.265 23.824 1.00 49.38 87 GLN A O 1
ATOM 707 N N . LEU A 1 88 ? 0.232 10.999 23.817 1.00 38.34 88 LEU A N 1
ATOM 708 C CA . LEU A 1 88 ? 0.992 10.636 25.027 1.00 38.34 88 LEU A CA 1
ATOM 709 C C . LEU A 1 88 ? 0.716 11.554 26.241 1.00 38.34 88 LEU A C 1
ATOM 711 O O . LEU A 1 88 ? 1.419 11.447 27.247 1.00 38.34 88 LEU A O 1
ATOM 715 N N . LEU A 1 89 ? -0.315 12.404 26.171 1.00 33.47 89 LEU A N 1
ATOM 716 C CA . LEU A 1 89 ? -0.900 13.157 27.293 1.00 33.47 89 LEU A CA 1
ATOM 717 C C . LEU A 1 89 ? -2.354 12.724 27.515 1.00 33.47 89 LEU A C 1
ATOM 719 O O . LEU A 1 89 ? -2.801 12.802 28.681 1.00 33.47 89 LEU A O 1
#

Organism: NCBI:txid518634

pLDDT: mean 78.84, std 14.99, range [33.47, 96.94]

Sequence (89 aa):
MHRIFQDCMPDRWGRNLMLRAEHQDARSEHRTARTLFEGDLLLSVNDETRQGALRFWNNDGDALAPSETGGPREVTIQSRIHSNDEQLL